Protein AF-A0A967HU27-F1 (afdb_monomer_lite)

Foldseek 3Di:
DVVVVVCVVVPNDPVNVVVVVLQVQLVVQLVCLVVVLVVVLVVVVVVCVVCVPPPVDDDDDPPVVSVVRSVVSSVVD

Sequence (77 aa):
TREIGLLRAVGTTRRQLRRMITWEAVIIAGFGGVVGTAVGLVFGWAIVVALGDEAELVFRIPVLRLAAAVGAAGLAG

Structure (mmCIF, N/CA/C/O backbone):
data_AF-A0A967HU27-F1
#
_entry.id   AF-A0A967HU27-F1
#
loop_
_atom_site.group_PDB
_atom_site.id
_atom_site.type_symbol
_atom_site.label_atom_id
_atom_site.label_alt_id
_atom_site.label_comp_id
_atom_site.label_asym_id
_atom_site.label_entity_id
_atom_site.label_seq_id
_atom_site.pdbx_PDB_ins_code
_atom_site.Cartn_x
_atom_site.Cartn_y
_atom_site.Cartn_z
_atom_site.occupancy
_atom_site.B_iso_or_equiv
_atom_site.auth_seq_id
_atom_site.auth_comp_id
_atom_site.auth_asym_id
_atom_site.auth_atom_id
_atom_site.pdbx_PDB_model_num
ATOM 1 N N . THR A 1 1 ? -2.037 4.959 24.816 1.00 58.66 1 THR A N 1
ATOM 2 C CA . THR A 1 1 ? -2.636 4.337 26.029 1.00 58.66 1 THR A CA 1
ATOM 3 C C . THR A 1 1 ? -3.301 5.342 26.968 1.00 58.66 1 THR A C 1
ATOM 5 O O . THR A 1 1 ? -4.326 4.990 27.536 1.00 58.66 1 THR A O 1
ATOM 8 N N . ARG A 1 2 ? -2.826 6.596 27.090 1.00 71.69 2 ARG A N 1
ATOM 9 C CA . ARG A 1 2 ? -3.565 7.684 27.777 1.00 71.69 2 ARG A CA 1
ATOM 10 C C . ARG A 1 2 ? -4.734 8.264 26.965 1.00 71.69 2 ARG A C 1
ATOM 12 O O . ARG A 1 2 ? -5.815 8.421 27.516 1.00 71.69 2 ARG A O 1
ATOM 19 N N . GLU A 1 3 ? -4.563 8.501 25.665 1.00 78.75 3 GLU A N 1
ATOM 20 C CA . GLU A 1 3 ? -5.600 9.112 24.804 1.00 78.75 3 GLU A CA 1
ATOM 21 C C . GLU A 1 3 ? -6.859 8.249 24.663 1.00 78.75 3 GLU A C 1
ATOM 23 O O . GLU A 1 3 ? -7.972 8.737 24.807 1.00 78.75 3 GLU A O 1
ATOM 28 N N . ILE A 1 4 ? -6.697 6.934 24.489 1.00 76.12 4 ILE A N 1
ATOM 29 C CA . ILE A 1 4 ? -7.822 5.985 24.422 1.00 76.12 4 ILE A CA 1
ATOM 30 C C . ILE A 1 4 ? -8.594 5.933 25.756 1.00 76.12 4 ILE A C 1
ATOM 32 O O . ILE A 1 4 ? -9.814 5.760 25.764 1.00 76.12 4 ILE A O 1
ATOM 36 N N . GLY A 1 5 ? -7.897 6.100 26.887 1.00 77.75 5 GLY A N 1
ATOM 37 C CA . GLY A 1 5 ? -8.518 6.217 28.210 1.00 77.75 5 GLY A CA 1
ATOM 38 C C . GLY A 1 5 ? -9.317 7.512 28.365 1.00 77.75 5 GLY A C 1
ATOM 39 O O . GLY A 1 5 ? -10.414 7.489 28.918 1.00 77.75 5 GLY A O 1
ATOM 40 N N . LEU A 1 6 ? -8.812 8.606 27.792 1.00 83.06 6 LEU A N 1
ATOM 41 C CA . LEU A 1 6 ? -9.468 9.914 27.746 1.00 83.06 6 LEU A CA 1
ATOM 42 C C . LEU A 1 6 ? -10.725 9.876 26.860 1.00 83.06 6 LEU A C 1
ATOM 44 O O . LEU A 1 6 ? -11.793 10.292 27.296 1.00 83.06 6 LEU A O 1
ATOM 48 N N . LEU A 1 7 ? -10.652 9.256 25.677 1.00 79.69 7 LEU A N 1
ATOM 49 C CA . LEU A 1 7 ? -11.810 9.063 24.794 1.00 79.69 7 LEU A CA 1
ATOM 50 C C . LEU A 1 7 ? -12.901 8.202 25.445 1.00 79.69 7 LEU A C 1
ATOM 52 O O . LEU A 1 7 ? -14.088 8.492 25.286 1.00 79.69 7 LEU A O 1
ATOM 56 N N . ARG A 1 8 ? -12.532 7.172 26.219 1.00 74.31 8 ARG A N 1
ATOM 57 C CA . ARG A 1 8 ? -13.505 6.408 27.018 1.00 74.31 8 ARG A CA 1
ATOM 58 C C . ARG A 1 8 ? -14.122 7.229 28.147 1.00 74.31 8 ARG A C 1
ATOM 60 O O . ARG A 1 8 ? -15.307 7.051 28.405 1.00 74.31 8 ARG A O 1
ATOM 67 N N . ALA A 1 9 ? -13.358 8.106 28.796 1.00 83.06 9 ALA A N 1
ATOM 68 C CA . ALA A 1 9 ? -13.867 8.984 29.851 1.00 83.06 9 ALA A CA 1
ATOM 69 C C . ALA A 1 9 ? -14.865 10.026 29.312 1.00 83.06 9 ALA A C 1
ATOM 71 O O . ALA A 1 9 ? -15.826 10.360 29.994 1.00 83.06 9 ALA A O 1
ATOM 72 N N . VAL A 1 10 ? -14.691 10.461 28.059 1.00 82.12 10 VAL A N 1
ATOM 73 C CA . VAL A 1 10 ? -15.625 11.348 27.334 1.00 82.12 10 VAL A CA 1
ATOM 74 C C . VAL A 1 10 ? -16.830 10.570 26.750 1.00 82.12 10 VAL A C 1
ATOM 76 O O . VAL A 1 10 ? -17.690 11.137 26.087 1.00 82.12 10 VAL A O 1
ATOM 79 N N . GLY A 1 11 ? -16.940 9.262 27.020 1.00 86.50 11 GLY A N 1
ATOM 80 C CA . GLY A 1 11 ? -18.101 8.444 26.648 1.00 86.50 11 GLY A CA 1
ATOM 81 C C . GLY A 1 11 ? -18.037 7.822 25.249 1.00 86.50 11 GLY A C 1
ATOM 82 O O . GLY A 1 11 ? -19.051 7.344 24.738 1.00 86.50 11 GLY A O 1
ATOM 83 N N . THR A 1 12 ? -16.861 7.780 24.615 1.00 88.38 12 THR A N 1
ATOM 84 C CA . THR A 1 12 ? -16.712 7.199 23.272 1.00 88.38 12 THR A CA 1
ATOM 85 C C . THR A 1 12 ? -16.956 5.689 23.306 1.00 88.38 12 THR A C 1
ATOM 87 O O . THR A 1 1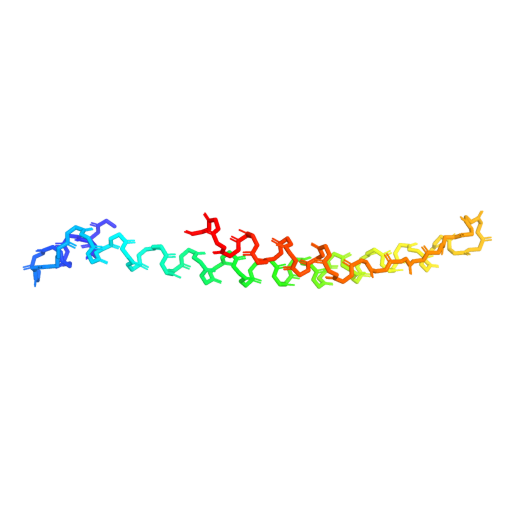2 ? -16.323 4.942 24.062 1.00 88.38 12 THR A O 1
ATOM 90 N N . THR A 1 13 ? -17.858 5.205 22.453 1.00 89.31 13 THR A N 1
ATOM 91 C CA . THR A 1 13 ? -18.194 3.778 22.387 1.00 89.31 13 THR A CA 1
ATOM 92 C C . THR A 1 13 ? -17.055 2.958 21.777 1.00 89.31 13 THR A C 1
ATOM 94 O O . THR A 1 13 ? -16.294 3.419 20.922 1.00 89.31 13 THR A O 1
ATOM 97 N N . ARG A 1 14 ? -16.964 1.673 22.147 1.00 85.88 14 ARG A N 1
ATOM 98 C CA . ARG A 1 14 ? -15.956 0.749 21.585 1.00 85.88 14 ARG A CA 1
ATOM 99 C C . ARG A 1 14 ? -16.039 0.635 20.057 1.00 85.88 14 ARG A C 1
ATOM 101 O O . ARG A 1 14 ? -15.017 0.412 19.414 1.00 85.88 14 ARG A O 1
ATOM 108 N N . ARG A 1 15 ? -17.238 0.789 19.480 1.00 89.44 15 ARG A N 1
ATOM 109 C CA . ARG A 1 15 ? -17.465 0.735 18.029 1.00 89.44 15 ARG A CA 1
ATOM 110 C C . ARG A 1 15 ? -16.965 1.998 17.324 1.00 89.44 15 ARG A C 1
ATOM 112 O O . ARG A 1 15 ? -16.365 1.875 16.263 1.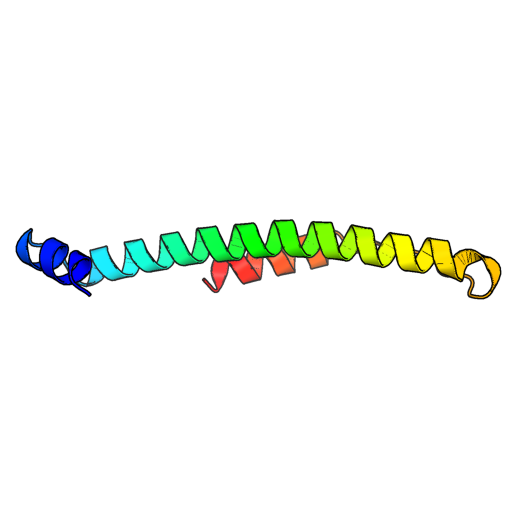00 89.44 15 ARG A O 1
ATOM 119 N N . GLN A 1 16 ? -17.147 3.175 17.927 1.00 88.50 16 GLN A N 1
ATOM 120 C CA . GLN A 1 16 ? -16.580 4.431 17.419 1.00 88.50 16 GLN A CA 1
ATOM 121 C C . GLN A 1 16 ? -15.051 4.399 17.436 1.00 88.50 16 GLN A C 1
ATOM 123 O O . GLN A 1 16 ? -14.433 4.704 16.421 1.00 88.50 16 GLN A O 1
ATOM 128 N N . LEU A 1 17 ? -14.454 3.933 18.539 1.00 89.88 17 LEU A N 1
ATOM 129 C CA . LEU A 1 17 ? -13.000 3.806 18.649 1.00 89.88 17 LEU A CA 1
ATOM 130 C C . LEU A 1 17 ? -12.427 2.870 17.572 1.00 89.88 17 LEU A C 1
ATOM 132 O O . LEU A 1 17 ? -11.483 3.233 16.882 1.00 89.88 17 LEU A O 1
ATOM 136 N N . ARG A 1 18 ? -13.019 1.680 17.386 1.00 91.56 18 ARG A N 1
ATOM 137 C CA . ARG A 1 18 ? -12.571 0.740 16.343 1.00 91.56 18 ARG A CA 1
ATOM 138 C C . ARG A 1 18 ? -12.685 1.337 14.944 1.00 91.56 18 ARG A C 1
ATOM 140 O O . ARG A 1 18 ? -11.751 1.208 14.170 1.00 91.56 18 ARG A O 1
ATOM 147 N N . ARG A 1 19 ? -13.794 2.018 14.638 1.00 92.81 19 ARG A N 1
ATOM 148 C CA . ARG A 1 19 ? -13.999 2.650 13.328 1.00 92.81 19 ARG A CA 1
ATOM 149 C C . ARG A 1 19 ? -12.965 3.744 13.054 1.00 92.81 19 ARG A C 1
ATOM 151 O O . ARG A 1 19 ? -12.492 3.834 11.932 1.00 92.81 19 ARG A O 1
ATOM 158 N N . MET A 1 20 ? -12.618 4.549 14.058 1.00 92.38 20 MET A N 1
ATOM 159 C CA . MET A 1 20 ? -11.575 5.572 13.937 1.00 92.38 20 MET A CA 1
ATOM 160 C C . MET A 1 20 ? -10.214 4.947 13.614 1.00 92.38 20 MET A C 1
ATOM 162 O O . MET A 1 20 ? -9.578 5.360 12.653 1.00 92.38 20 MET A O 1
ATOM 166 N N . ILE A 1 21 ? -9.822 3.914 14.364 1.00 91.94 21 ILE A N 1
ATOM 167 C CA . ILE A 1 21 ? -8.541 3.222 14.164 1.00 91.94 21 ILE A CA 1
ATOM 168 C C . ILE A 1 21 ? -8.481 2.567 12.779 1.00 91.94 21 ILE A C 1
ATOM 170 O O . ILE A 1 21 ? -7.472 2.695 12.098 1.00 91.94 21 ILE A O 1
ATOM 174 N N . THR A 1 22 ? -9.558 1.906 12.337 1.00 93.62 22 THR A N 1
ATOM 175 C CA . THR A 1 22 ? -9.620 1.330 10.984 1.00 93.62 22 THR A CA 1
ATOM 176 C C . THR A 1 22 ? -9.461 2.410 9.923 1.00 93.62 22 THR A C 1
ATOM 178 O O . THR A 1 22 ? -8.677 2.241 9.007 1.00 93.62 22 THR A O 1
ATOM 181 N N . TRP A 1 23 ? -10.127 3.560 10.049 1.00 94.88 23 TRP A N 1
ATOM 182 C CA . TRP A 1 23 ? -9.946 4.640 9.075 1.00 94.88 23 TRP A CA 1
ATOM 183 C C . TRP A 1 23 ? -8.517 5.171 9.022 1.00 94.88 23 TRP A C 1
ATOM 185 O O . TRP A 1 23 ? -8.010 5.443 7.937 1.00 94.88 23 TRP A O 1
ATOM 195 N N . GLU A 1 24 ? -7.862 5.301 10.170 1.00 93.56 24 GLU A N 1
ATOM 196 C CA . GLU A 1 24 ? -6.462 5.710 10.228 1.00 93.56 24 GLU A CA 1
ATOM 197 C C . GLU A 1 24 ? -5.553 4.678 9.543 1.00 93.56 24 GLU A C 1
ATOM 199 O O . GLU A 1 24 ? -4.707 5.041 8.726 1.00 93.56 24 GLU A O 1
ATOM 204 N N . ALA A 1 25 ? -5.793 3.388 9.788 1.00 94.38 25 ALA A N 1
ATOM 205 C CA . ALA A 1 25 ? -5.068 2.297 9.150 1.00 94.38 25 ALA A CA 1
ATOM 206 C C . ALA A 1 25 ? -5.309 2.228 7.630 1.00 94.38 25 ALA A C 1
ATOM 208 O O . ALA A 1 25 ? -4.335 2.127 6.886 1.00 94.38 25 ALA A O 1
ATOM 209 N N . VAL A 1 26 ? -6.551 2.383 7.155 1.00 94.75 26 VAL A N 1
ATOM 210 C CA . VAL A 1 26 ? -6.897 2.484 5.721 1.00 94.75 26 VAL A CA 1
ATOM 211 C C . VAL A 1 26 ? -6.110 3.610 5.049 1.00 94.75 26 VAL A C 1
ATOM 213 O O . VAL A 1 26 ? -5.555 3.424 3.965 1.00 94.75 26 VAL A O 1
ATOM 216 N N . ILE A 1 27 ? -6.046 4.786 5.683 1.00 93.94 27 ILE A N 1
ATOM 217 C CA . ILE A 1 27 ? -5.347 5.954 5.132 1.00 93.94 27 ILE A CA 1
ATOM 218 C C . ILE A 1 27 ? -3.843 5.681 5.038 1.00 93.94 27 ILE A C 1
ATOM 220 O O . ILE A 1 27 ? -3.244 5.914 3.986 1.00 93.94 27 ILE A O 1
ATOM 224 N N . ILE A 1 28 ? -3.237 5.155 6.105 1.00 95.50 28 ILE A N 1
ATOM 225 C CA . ILE A 1 28 ? -1.802 4.845 6.140 1.00 95.50 28 ILE A CA 1
ATOM 226 C C . ILE A 1 28 ? -1.461 3.745 5.126 1.00 95.50 28 ILE A C 1
ATOM 228 O O . ILE A 1 28 ? -0.506 3.894 4.362 1.00 95.50 28 ILE A O 1
ATOM 232 N N . ALA A 1 29 ? -2.245 2.666 5.078 1.00 93.88 29 ALA A N 1
ATOM 233 C CA . ALA A 1 29 ? -2.039 1.550 4.159 1.00 93.88 29 ALA A CA 1
ATOM 234 C C . ALA A 1 29 ? -2.226 1.973 2.697 1.00 93.88 29 ALA A C 1
ATOM 236 O O . ALA A 1 29 ? -1.403 1.633 1.846 1.00 93.88 29 ALA A O 1
ATOM 237 N N . GLY A 1 30 ? -3.258 2.769 2.404 1.00 93.94 30 GLY A N 1
ATOM 238 C CA . GLY A 1 30 ? -3.488 3.326 1.074 1.00 93.94 30 GLY A CA 1
ATOM 239 C C . GLY A 1 30 ? -2.343 4.236 0.628 1.00 93.94 30 GLY A C 1
ATOM 240 O O . GLY A 1 30 ? -1.809 4.065 -0.469 1.00 93.94 30 GLY A O 1
ATOM 241 N N . PHE A 1 31 ? -1.906 5.154 1.493 1.00 95.31 31 PHE A N 1
ATOM 242 C CA . PHE A 1 31 ? -0.789 6.050 1.192 1.00 95.31 31 PHE A CA 1
ATOM 243 C C . PHE A 1 31 ? 0.522 5.280 0.988 1.00 95.31 31 PHE A C 1
ATOM 245 O O . PHE A 1 31 ? 1.218 5.494 -0.005 1.00 95.31 31 PHE A O 1
ATOM 252 N N . GLY A 1 32 ? 0.825 4.330 1.876 1.00 95.56 32 GLY A N 1
ATOM 253 C CA . GLY A 1 32 ? 1.988 3.453 1.755 1.00 95.56 32 GLY A CA 1
ATOM 254 C C . GLY A 1 32 ? 1.960 2.617 0.475 1.00 95.56 32 GLY A C 1
ATOM 255 O O . GLY A 1 32 ? 2.983 2.497 -0.196 1.00 95.56 32 GLY A O 1
ATOM 256 N N . GLY A 1 33 ? 0.790 2.105 0.083 1.00 94.88 33 GLY A N 1
ATOM 257 C CA . GLY A 1 33 ? 0.601 1.364 -1.162 1.00 94.88 33 GLY A CA 1
ATOM 258 C C . GLY A 1 33 ? 0.874 2.215 -2.403 1.00 94.88 33 GLY A C 1
ATOM 259 O O . GLY A 1 33 ? 1.605 1.777 -3.294 1.00 94.88 33 GLY A O 1
ATOM 260 N N . VAL A 1 34 ? 0.343 3.441 -2.455 1.00 95.38 34 VAL A N 1
ATOM 261 C CA . VAL A 1 34 ? 0.580 4.378 -3.569 1.00 95.38 34 VAL A CA 1
ATOM 262 C C . VAL A 1 34 ? 2.059 4.748 -3.662 1.00 95.38 34 VAL A C 1
ATOM 264 O O . VAL A 1 34 ? 2.667 4.587 -4.722 1.00 95.38 34 VAL A O 1
ATOM 267 N N . VAL A 1 35 ? 2.650 5.208 -2.556 1.00 96.75 35 VAL A N 1
ATOM 268 C CA . VAL A 1 35 ? 4.048 5.660 -2.529 1.00 96.75 35 VAL A CA 1
ATOM 269 C C . VAL A 1 35 ? 4.999 4.500 -2.810 1.00 96.75 35 VAL A C 1
ATOM 271 O O . VAL A 1 35 ? 5.876 4.625 -3.661 1.00 96.75 35 VAL A O 1
ATOM 274 N N . GLY A 1 36 ? 4.799 3.349 -2.167 1.00 96.12 36 GLY A N 1
ATOM 275 C CA . GLY A 1 36 ? 5.619 2.158 -2.380 1.00 96.12 36 GLY A CA 1
ATOM 276 C C . GLY A 1 36 ? 5.553 1.651 -3.819 1.00 96.12 36 GLY A C 1
ATOM 277 O O . GLY A 1 36 ? 6.586 1.315 -4.395 1.00 96.12 36 GLY A O 1
ATOM 278 N N . THR A 1 37 ? 4.368 1.670 -4.437 1.00 95.62 37 THR A N 1
ATOM 279 C CA . THR A 1 37 ? 4.203 1.298 -5.851 1.00 95.62 37 THR A CA 1
ATOM 280 C C .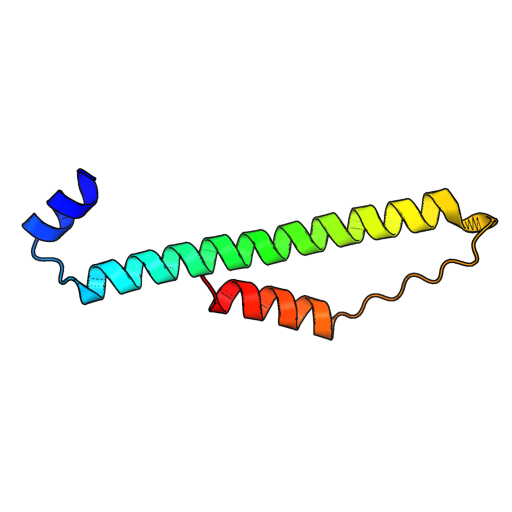 THR A 1 37 ? 4.921 2.277 -6.775 1.00 95.62 37 THR A C 1
ATOM 282 O O . THR A 1 37 ? 5.626 1.845 -7.685 1.00 95.62 37 THR A O 1
ATOM 285 N N . ALA A 1 38 ? 4.786 3.586 -6.542 1.00 95.31 38 ALA A N 1
ATOM 286 C CA . ALA A 1 38 ? 5.466 4.602 -7.342 1.00 95.31 38 ALA A CA 1
ATOM 287 C C . ALA A 1 38 ? 6.993 4.456 -7.255 1.00 95.31 38 ALA A C 1
ATOM 289 O O . ALA A 1 38 ? 7.672 4.403 -8.280 1.00 95.31 38 ALA A O 1
ATOM 290 N N . VAL A 1 39 ? 7.523 4.309 -6.039 1.00 97.25 39 VAL A N 1
ATOM 291 C CA . VAL A 1 39 ? 8.954 4.088 -5.798 1.00 97.25 39 VAL A CA 1
ATOM 292 C C . VAL A 1 39 ? 9.423 2.784 -6.452 1.00 97.25 39 VAL A C 1
ATOM 294 O O . VAL A 1 39 ? 10.430 2.781 -7.158 1.00 97.25 39 VAL A O 1
ATOM 297 N N . GLY A 1 40 ? 8.675 1.691 -6.292 1.00 94.88 40 GLY A N 1
ATOM 298 C CA . GLY A 1 40 ? 8.991 0.401 -6.907 1.00 94.88 40 GLY A CA 1
ATOM 299 C C . GLY A 1 40 ? 9.015 0.445 -8.437 1.00 94.88 40 GLY A C 1
ATOM 300 O O . GLY A 1 40 ? 9.890 -0.164 -9.049 1.00 94.88 40 GLY A O 1
ATOM 301 N N . LEU A 1 41 ? 8.112 1.207 -9.063 1.00 94.06 41 LEU A N 1
ATOM 302 C CA . LEU A 1 41 ? 8.112 1.425 -10.513 1.00 94.06 41 LEU A CA 1
ATOM 303 C C . LEU A 1 41 ? 9.343 2.199 -10.981 1.00 94.06 41 LEU A C 1
ATOM 305 O O . LEU A 1 41 ? 9.943 1.815 -11.983 1.00 94.06 41 LEU A O 1
ATOM 309 N N . VAL A 1 42 ? 9.733 3.252 -10.258 1.00 94.50 42 VAL A N 1
ATOM 310 C CA . VAL A 1 42 ? 10.933 4.041 -10.577 1.00 94.50 42 VAL A CA 1
ATOM 311 C C . VAL A 1 42 ? 12.183 3.170 -10.496 1.00 94.50 42 VAL A C 1
ATOM 313 O O . VAL A 1 42 ? 12.980 3.163 -11.432 1.00 94.50 42 VAL A O 1
ATOM 316 N N . PHE A 1 43 ? 12.336 2.388 -9.425 1.00 94.44 43 PHE A N 1
ATOM 317 C CA . PHE A 1 43 ? 13.468 1.470 -9.293 1.00 94.44 43 PHE A CA 1
ATOM 318 C C . PHE A 1 43 ? 13.443 0.356 -10.343 1.00 94.44 43 PHE A C 1
ATOM 320 O O . PHE A 1 43 ? 14.477 0.066 -10.940 1.00 94.44 43 PHE A O 1
ATOM 327 N N . GLY A 1 44 ? 12.279 -0.241 -10.614 1.00 91.06 44 GLY A N 1
ATOM 328 C CA . GLY A 1 44 ? 12.138 -1.268 -11.647 1.00 91.06 44 GLY A CA 1
ATOM 329 C C . GLY A 1 44 ? 12.518 -0.750 -13.034 1.00 91.06 44 GLY A C 1
ATOM 330 O O . GLY A 1 44 ? 13.238 -1.423 -13.767 1.00 91.06 44 GLY A O 1
ATOM 331 N N . TRP A 1 45 ? 12.100 0.472 -13.365 1.00 90.31 45 TRP A N 1
ATOM 332 C CA . TRP A 1 45 ? 12.497 1.139 -14.602 1.00 90.31 45 TRP A CA 1
ATOM 333 C C . TRP A 1 45 ? 14.002 1.436 -14.641 1.00 90.31 45 TRP A C 1
ATOM 335 O O . TRP A 1 45 ? 14.651 1.129 -15.638 1.00 90.31 45 TRP A O 1
ATOM 345 N N . ALA A 1 46 ? 14.575 1.956 -13.551 1.00 91.19 46 ALA A N 1
ATOM 346 C CA . ALA A 1 46 ? 16.006 2.250 -13.464 1.00 91.19 46 ALA A CA 1
ATOM 347 C C . ALA 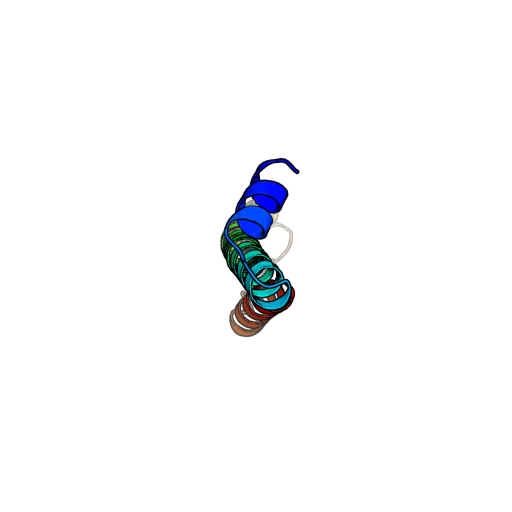A 1 46 ? 16.875 0.997 -13.666 1.00 91.19 46 ALA A C 1
ATOM 349 O O . ALA A 1 46 ? 17.892 1.066 -14.351 1.00 91.19 46 ALA A O 1
ATOM 350 N N . ILE A 1 47 ? 16.456 -0.154 -13.126 1.00 90.12 47 ILE A N 1
ATOM 351 C CA . ILE A 1 47 ? 17.129 -1.444 -13.340 1.00 90.12 47 ILE A CA 1
ATOM 352 C C . ILE A 1 47 ? 17.062 -1.845 -14.816 1.00 90.12 47 ILE A C 1
ATOM 354 O O . ILE A 1 47 ? 18.086 -2.192 -15.394 1.00 90.12 47 ILE A O 1
ATOM 358 N N . VAL A 1 48 ? 15.885 -1.768 -15.447 1.00 88.75 48 VAL A N 1
ATOM 359 C CA . VAL A 1 48 ? 15.742 -2.108 -16.874 1.00 88.75 48 VAL A CA 1
ATOM 360 C C . VAL A 1 48 ? 16.641 -1.235 -17.748 1.00 88.75 48 VAL A C 1
ATOM 362 O O . VAL A 1 48 ? 17.291 -1.757 -18.645 1.00 88.75 48 VAL A O 1
ATOM 365 N N . VAL A 1 49 ? 16.724 0.066 -17.463 1.00 87.69 49 VAL A N 1
ATOM 366 C CA . VAL A 1 49 ? 17.620 0.986 -18.180 1.00 87.69 49 VAL A CA 1
ATOM 367 C C . VAL A 1 49 ? 19.091 0.642 -17.931 1.00 87.69 49 VAL A C 1
ATOM 369 O O . VAL A 1 49 ? 19.878 0.643 -18.870 1.00 87.69 49 VAL A O 1
ATOM 372 N N . ALA A 1 50 ? 19.468 0.311 -16.694 1.00 88.56 50 ALA A N 1
ATOM 373 C CA . ALA A 1 50 ? 20.848 -0.031 -16.350 1.00 88.56 50 ALA A CA 1
ATOM 374 C C . ALA A 1 50 ? 21.335 -1.347 -16.989 1.00 88.56 50 ALA A C 1
ATOM 376 O O . ALA A 1 50 ? 22.532 -1.499 -17.211 1.00 88.56 50 ALA A O 1
ATOM 377 N N . LEU A 1 51 ? 20.428 -2.288 -17.275 1.00 86.06 51 LEU A N 1
ATOM 378 C CA . LEU A 1 51 ? 20.729 -3.592 -17.889 1.00 86.06 51 LEU A CA 1
ATOM 379 C C . LEU A 1 51 ? 20.439 -3.636 -19.408 1.00 86.06 51 LEU A C 1
ATOM 381 O O . LEU A 1 51 ? 20.659 -4.667 -20.045 1.00 86.06 51 LEU A O 1
ATOM 385 N N . GLY A 1 52 ? 19.899 -2.552 -19.971 1.00 69.00 52 GLY A N 1
ATOM 386 C CA . GLY A 1 52 ? 19.079 -2.535 -21.189 1.00 69.00 52 GLY A CA 1
ATOM 387 C C . GLY A 1 52 ? 19.728 -2.962 -22.507 1.00 69.00 52 GLY A C 1
ATOM 388 O O . GLY A 1 52 ? 18.986 -3.204 -23.454 1.00 69.00 52 GLY A O 1
ATOM 389 N N . ASP A 1 53 ? 21.049 -3.125 -22.569 1.00 65.69 53 ASP A N 1
ATOM 390 C CA . ASP A 1 53 ? 21.740 -3.524 -23.805 1.00 65.69 53 ASP A CA 1
ATOM 391 C C . ASP A 1 53 ? 22.046 -5.031 -23.895 1.00 65.69 53 ASP A C 1
ATOM 393 O O . ASP A 1 53 ? 22.203 -5.548 -24.998 1.00 65.69 53 ASP A O 1
ATOM 397 N N . GLU A 1 54 ? 22.076 -5.775 -22.780 1.00 66.19 54 GLU A N 1
ATOM 398 C CA . GLU A 1 54 ? 22.411 -7.216 -22.800 1.00 66.19 54 GLU A CA 1
ATOM 399 C C . GLU A 1 54 ? 21.199 -8.148 -22.641 1.00 66.19 54 GLU A C 1
ATOM 401 O O . GLU A 1 54 ? 21.291 -9.340 -22.929 1.00 66.19 54 GLU A O 1
ATOM 406 N N . ALA A 1 55 ? 20.058 -7.632 -22.174 1.00 62.91 55 ALA A N 1
ATOM 407 C CA . ALA A 1 55 ? 18.987 -8.469 -21.628 1.00 62.91 55 ALA A CA 1
ATOM 408 C C . ALA A 1 55 ? 17.614 -8.358 -22.332 1.00 62.91 55 ALA A C 1
ATOM 410 O O . ALA A 1 55 ? 16.659 -8.954 -21.836 1.00 62.91 55 ALA A O 1
ATOM 411 N N . GLU A 1 56 ? 17.485 -7.610 -23.443 1.00 67.25 56 GLU A N 1
ATOM 412 C CA . GLU A 1 56 ? 16.211 -7.379 -24.177 1.00 67.25 56 GLU A CA 1
ATOM 413 C C . GLU A 1 56 ? 14.998 -7.146 -23.241 1.00 67.25 56 GLU A C 1
ATOM 415 O O . GLU A 1 56 ? 13.896 -7.671 -23.426 1.00 67.25 56 GLU A O 1
ATOM 420 N N . LEU A 1 57 ? 15.195 -6.378 -22.166 1.00 74.62 57 LEU A N 1
ATOM 421 C CA . LEU A 1 57 ? 14.181 -6.233 -21.126 1.00 74.62 57 LEU A CA 1
ATOM 422 C C . LEU A 1 57 ? 13.060 -5.293 -21.584 1.00 74.62 57 LEU A C 1
ATOM 424 O O . LEU A 1 57 ? 13.225 -4.077 -21.654 1.00 74.62 57 LEU A O 1
ATOM 428 N N . VAL A 1 58 ? 11.869 -5.846 -21.824 1.00 73.00 58 VAL A N 1
ATOM 429 C CA . VAL A 1 58 ? 10.661 -5.057 -22.106 1.00 73.00 58 VAL A CA 1
ATOM 430 C C . VAL A 1 58 ? 9.934 -4.726 -20.803 1.00 73.00 58 VAL A C 1
ATOM 432 O O . VAL A 1 58 ? 9.307 -5.585 -20.177 1.00 73.00 58 VAL A O 1
ATOM 435 N N . PHE A 1 59 ? 9.956 -3.453 -20.409 1.00 79.94 59 PHE A N 1
ATOM 436 C CA . PHE A 1 59 ? 9.233 -2.976 -19.230 1.00 79.94 59 PHE A CA 1
ATOM 437 C C . PHE A 1 59 ? 7.721 -2.879 -19.502 1.00 79.94 59 PHE A C 1
ATOM 439 O O . PHE A 1 59 ? 7.237 -1.933 -20.125 1.00 79.94 59 PHE A O 1
ATOM 446 N N . ARG A 1 60 ? 6.947 -3.864 -19.028 1.00 83.75 60 ARG A N 1
ATOM 447 C CA . ARG A 1 60 ? 5.473 -3.840 -19.056 1.00 83.75 60 ARG A CA 1
ATOM 448 C C . ARG A 1 60 ? 4.915 -3.432 -17.700 1.00 83.75 60 ARG A C 1
ATOM 450 O O . ARG A 1 60 ? 5.141 -4.118 -16.710 1.00 83.75 60 ARG A O 1
ATOM 457 N N . ILE A 1 61 ? 4.107 -2.374 -17.681 1.00 85.06 61 ILE A N 1
ATOM 458 C CA . ILE A 1 61 ? 3.445 -1.874 -16.470 1.00 85.06 61 ILE A CA 1
ATOM 459 C C . ILE A 1 61 ? 2.006 -2.415 -16.413 1.00 85.06 61 ILE A C 1
ATOM 461 O O . ILE A 1 61 ? 1.146 -1.941 -17.160 1.00 85.06 61 ILE A O 1
ATOM 465 N N . PRO A 1 62 ? 1.685 -3.392 -15.542 1.00 89.88 62 PRO A N 1
ATOM 466 C CA . PRO A 1 62 ? 0.330 -3.915 -15.419 1.00 89.88 62 PRO A CA 1
ATOM 467 C C . PRO A 1 62 ? -0.514 -3.003 -14.519 1.00 89.88 62 PRO A C 1
ATOM 469 O O . PRO A 1 62 ? -0.797 -3.341 -13.368 1.00 89.88 62 PRO A O 1
ATOM 472 N N . VAL A 1 63 ? -0.935 -1.851 -15.052 1.00 91.38 63 VAL A N 1
ATOM 473 C CA . VAL A 1 63 ? -1.648 -0.789 -14.310 1.00 91.38 63 VAL A CA 1
ATOM 474 C C . VAL A 1 63 ? -2.827 -1.337 -13.503 1.00 91.38 63 VAL A C 1
ATOM 476 O O . VAL A 1 63 ? -2.979 -0.998 -12.334 1.00 91.38 63 VAL A O 1
ATOM 479 N N . LEU A 1 64 ? -3.611 -2.254 -14.080 1.00 92.06 64 LEU A N 1
ATOM 480 C CA . LEU A 1 64 ? -4.759 -2.852 -13.396 1.00 92.06 64 LEU A CA 1
ATOM 481 C C . LEU A 1 64 ? -4.357 -3.680 -12.165 1.00 92.06 64 LEU A C 1
ATOM 483 O O . LEU A 1 64 ? -5.034 -3.623 -11.143 1.00 92.06 64 LEU A O 1
ATOM 487 N N . ARG A 1 65 ? -3.247 -4.428 -12.235 1.00 92.25 65 ARG A N 1
ATOM 488 C CA . ARG A 1 65 ? -2.759 -5.235 -11.103 1.00 92.25 65 ARG A CA 1
ATOM 489 C C . ARG A 1 65 ? -2.213 -4.349 -9.990 1.00 92.25 65 ARG A C 1
ATOM 491 O O . ARG A 1 65 ? -2.451 -4.637 -8.825 1.00 92.25 65 ARG A O 1
ATOM 498 N N . LEU A 1 66 ? -1.526 -3.267 -10.351 1.00 91.88 66 LEU A N 1
ATOM 499 C CA . LEU A 1 66 ? -1.008 -2.291 -9.393 1.00 91.88 66 LEU A CA 1
ATOM 500 C C . LEU A 1 66 ? -2.147 -1.536 -8.701 1.00 91.88 66 LEU A C 1
ATOM 502 O O . LEU A 1 66 ? -2.170 -1.455 -7.478 1.00 91.88 66 LEU A O 1
ATOM 506 N N . ALA A 1 67 ? -3.140 -1.073 -9.464 1.00 92.00 67 ALA A N 1
ATOM 507 C CA . ALA A 1 67 ? -4.328 -0.430 -8.912 1.00 92.00 67 ALA A CA 1
ATOM 508 C C . ALA A 1 67 ? -5.110 -1.375 -7.984 1.00 92.00 67 ALA A C 1
ATOM 510 O O . ALA A 1 67 ? -5.496 -0.977 -6.887 1.00 92.00 67 ALA A O 1
ATOM 511 N N . ALA A 1 68 ? -5.289 -2.640 -8.383 1.00 93.69 68 ALA A N 1
ATOM 512 C CA . ALA A 1 68 ? -5.938 -3.646 -7.547 1.00 93.69 68 ALA A CA 1
ATOM 513 C C . ALA A 1 68 ? -5.144 -3.939 -6.263 1.00 93.69 68 ALA A C 1
ATOM 515 O O . ALA A 1 68 ? -5.745 -4.051 -5.200 1.00 93.69 68 ALA A O 1
ATOM 516 N N . ALA A 1 69 ? -3.812 -4.024 -6.336 1.00 91.38 69 ALA A N 1
ATOM 517 C CA . ALA A 1 69 ? -2.959 -4.261 -5.172 1.00 91.38 69 ALA A CA 1
ATOM 518 C C . ALA A 1 69 ? -3.012 -3.101 -4.167 1.00 91.38 69 ALA A C 1
ATOM 520 O O . ALA A 1 69 ? -3.183 -3.333 -2.972 1.00 91.38 69 ALA A O 1
AT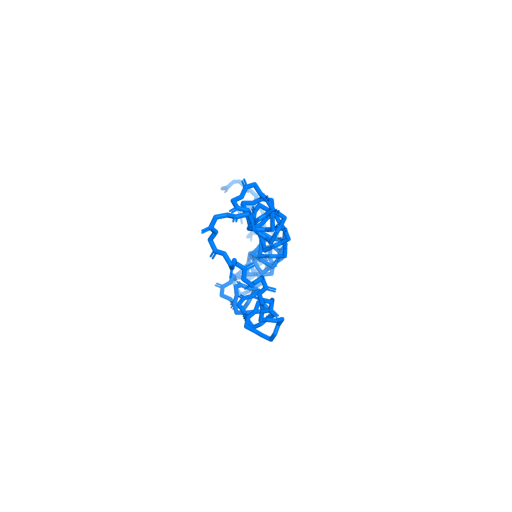OM 521 N N . VAL A 1 70 ? -2.936 -1.855 -4.644 1.00 93.00 70 VAL A N 1
ATOM 522 C CA . VAL A 1 70 ? -3.066 -0.661 -3.793 1.00 93.00 70 VAL A CA 1
ATOM 523 C C . VAL A 1 70 ? -4.469 -0.572 -3.189 1.00 93.00 70 VAL A C 1
ATOM 525 O O . VAL A 1 70 ? -4.609 -0.305 -1.996 1.00 93.00 70 VAL A O 1
ATOM 528 N N . GLY A 1 71 ? -5.508 -0.853 -3.980 1.00 90.50 71 GLY A N 1
ATOM 529 C CA . GLY A 1 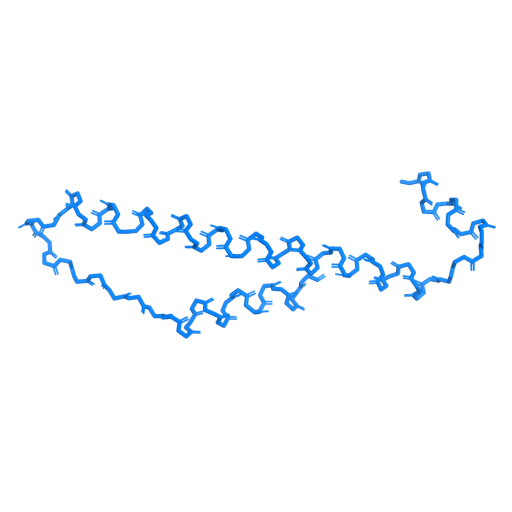71 ? -6.886 -0.905 -3.493 1.00 90.50 71 GLY A CA 1
ATOM 530 C C . GLY A 1 71 ? -7.087 -1.977 -2.419 1.00 90.50 71 GLY A C 1
ATOM 531 O O . GLY A 1 71 ? -7.673 -1.699 -1.377 1.00 90.50 71 GLY A O 1
ATOM 532 N N . ALA A 1 72 ? -6.547 -3.179 -2.628 1.00 91.44 72 ALA A N 1
ATOM 533 C CA . ALA A 1 72 ? -6.602 -4.265 -1.653 1.00 91.44 72 ALA A CA 1
ATOM 534 C C . ALA A 1 72 ? -5.840 -3.926 -0.364 1.00 91.44 72 ALA A C 1
ATOM 536 O O . ALA A 1 72 ? -6.342 -4.204 0.721 1.00 91.44 72 ALA A O 1
ATOM 537 N N . ALA A 1 73 ? -4.670 -3.285 -0.467 1.00 87.50 73 ALA A N 1
ATOM 538 C CA . ALA A 1 73 ? -3.904 -2.831 0.692 1.00 87.50 73 ALA A CA 1
ATOM 539 C C . ALA A 1 73 ? -4.684 -1.797 1.519 1.00 87.50 73 ALA A C 1
ATOM 541 O O . ALA A 1 73 ? -4.737 -1.908 2.740 1.00 87.50 73 ALA A O 1
ATOM 542 N N . GLY A 1 74 ? -5.345 -0.842 0.858 1.00 89.25 74 GLY A N 1
ATOM 543 C CA . GLY A 1 74 ? -6.214 0.126 1.527 1.00 89.25 74 GLY A CA 1
ATOM 544 C C . GLY A 1 74 ? -7.417 -0.522 2.220 1.00 89.25 74 GLY A C 1
ATOM 545 O O . GLY A 1 74 ? -7.779 -0.096 3.305 1.00 89.25 74 GLY A O 1
ATOM 546 N N . LEU A 1 75 ? -8.014 -1.564 1.633 1.00 88.81 75 LEU A N 1
ATOM 547 C CA . LEU A 1 75 ? -9.150 -2.289 2.225 1.00 88.81 75 LEU A CA 1
ATOM 548 C C . LEU A 1 75 ? -8.760 -3.237 3.371 1.00 88.81 75 LEU A C 1
ATOM 550 O O . LEU A 1 75 ? -9.630 -3.637 4.143 1.00 88.81 75 LEU A O 1
ATOM 554 N N . ALA A 1 76 ? -7.491 -3.646 3.438 1.00 85.25 76 ALA A N 1
ATOM 555 C CA . ALA A 1 76 ? -6.972 -4.543 4.469 1.00 85.25 76 ALA A CA 1
ATOM 556 C C . ALA A 1 76 ? -6.506 -3.811 5.743 1.00 85.25 76 ALA A C 1
ATOM 558 O O . ALA A 1 76 ? -6.361 -4.465 6.779 1.00 85.25 76 ALA A O 1
ATOM 559 N N . GLY A 1 77 ? -6.253 -2.498 5.656 1.00 75.12 77 GLY A N 1
ATOM 560 C CA . GLY A 1 77 ? -6.032 -1.614 6.810 1.00 75.12 77 GLY A CA 1
ATOM 561 C C . GLY A 1 77 ? -7.328 -1.339 7.564 1.00 75.12 77 GLY A C 1
ATOM 562 O O . GLY A 1 77 ? -7.279 -1.262 8.812 1.00 75.12 77 GLY A O 1
#

pLDDT: mean 87.23, std 8.96, range [58.66, 97.25]

Radius of gyration: 20.03 Å; chains: 1; bounding box: 41×20×54 Å

Secondary structure (DSSP, 8-state):
-HHHHHHHHTT--HHHHHHHHHHHHHHHHHHHHHHHHHHHHHHHHHHHHHHTTTS-------HHHHHHHHHHHHHH-